Protein AF-A0A3Q7EFG4-F1 (afdb_monomer_lite)

Structure (mmCIF, N/CA/C/O backbone):
data_AF-A0A3Q7EFG4-F1
#
_entry.id   AF-A0A3Q7EFG4-F1
#
loop_
_atom_site.group_PDB
_atom_site.id
_atom_site.type_symbol
_atom_site.label_atom_id
_atom_site.label_alt_id
_atom_site.label_comp_id
_atom_site.label_asym_id
_atom_site.label_entity_id
_atom_site.label_seq_id
_atom_site.pdbx_PDB_ins_code
_atom_site.Cartn_x
_atom_site.Cartn_y
_atom_site.Cartn_z
_atom_site.occupancy
_atom_site.B_iso_or_equiv
_atom_site.auth_seq_id
_atom_site.auth_comp_id
_atom_site.auth_asym_id
_atom_site.auth_atom_id
_atom_site.pdbx_PDB_model_num
ATOM 1 N N . MET A 1 1 ? -5.900 7.868 2.827 1.00 70.06 1 MET A N 1
ATOM 2 C CA . MET A 1 1 ? -5.024 9.046 2.615 1.00 70.06 1 MET A CA 1
ATOM 3 C C . MET A 1 1 ? -3.585 8.570 2.472 1.00 70.06 1 MET A C 1
ATOM 5 O O . MET A 1 1 ? -3.196 7.665 3.206 1.00 70.06 1 MET A O 1
ATOM 9 N N . ILE A 1 2 ? -2.804 9.151 1.558 1.00 71.06 2 ILE A N 1
ATOM 10 C CA . ILE A 1 2 ? -1.351 8.921 1.483 1.00 71.06 2 ILE A CA 1
ATOM 11 C C . ILE A 1 2 ? -0.647 10.033 2.263 1.00 71.06 2 ILE A C 1
ATOM 13 O O . ILE A 1 2 ? -0.964 11.203 2.073 1.00 71.06 2 ILE A O 1
ATOM 17 N N . SER A 1 3 ? 0.293 9.686 3.138 1.00 71.94 3 SER A N 1
ATOM 18 C CA . SER A 1 3 ? 1.162 10.653 3.823 1.00 71.94 3 SER A CA 1
ATOM 19 C C . SER A 1 3 ? 2.562 10.072 3.959 1.00 71.94 3 SER A C 1
ATOM 21 O O . SER A 1 3 ? 2.690 8.928 4.389 1.00 71.94 3 SER A O 1
ATOM 23 N N . HIS A 1 4 ? 3.598 10.830 3.579 1.00 73.69 4 HIS A N 1
ATOM 24 C CA . HIS A 1 4 ? 5.011 10.422 3.663 1.00 73.69 4 HIS A CA 1
ATOM 25 C C . HIS A 1 4 ? 5.247 8.966 3.221 1.00 73.69 4 HIS A C 1
ATOM 27 O O . HIS A 1 4 ? 5.660 8.117 4.018 1.00 73.69 4 HIS A O 1
ATOM 33 N N . PHE A 1 5 ? 4.898 8.651 1.968 1.00 68.88 5 PHE A N 1
ATOM 34 C CA . PHE A 1 5 ? 5.074 7.310 1.388 1.00 68.88 5 PHE A CA 1
ATOM 35 C C . PHE A 1 5 ? 4.427 6.191 2.221 1.00 68.88 5 PHE A C 1
ATOM 37 O O . PHE A 1 5 ? 4.912 5.064 2.278 1.00 68.88 5 PHE A O 1
ATOM 44 N N . SER A 1 6 ? 3.352 6.507 2.940 1.00 72.00 6 SER A N 1
ATOM 45 C CA . SER A 1 6 ? 2.611 5.559 3.761 1.00 72.00 6 SER A CA 1
ATOM 46 C C . SER A 1 6 ? 1.126 5.661 3.468 1.00 72.00 6 SER A C 1
ATOM 48 O O . SER A 1 6 ? 0.561 6.758 3.423 1.00 72.00 6 SER A O 1
ATOM 50 N N . PHE A 1 7 ? 0.480 4.508 3.334 1.00 76.06 7 PHE A N 1
ATOM 51 C CA . PHE A 1 7 ? -0.971 4.443 3.253 1.00 76.06 7 PHE A CA 1
ATOM 52 C C . PHE A 1 7 ? -1.569 4.420 4.645 1.00 76.06 7 PHE A C 1
ATOM 54 O O . PHE A 1 7 ? -1.229 3.566 5.466 1.00 76.06 7 PHE A O 1
ATOM 61 N N . ILE A 1 8 ? -2.469 5.365 4.894 1.00 80.81 8 ILE A N 1
ATOM 62 C CA . ILE A 1 8 ? -3.206 5.471 6.145 1.00 80.81 8 ILE A CA 1
ATOM 63 C C . ILE A 1 8 ? -4.695 5.368 5.831 1.00 80.81 8 ILE A C 1
ATOM 65 O O . ILE A 1 8 ? -5.250 6.183 5.081 1.00 80.81 8 ILE A O 1
ATOM 69 N N . HIS A 1 9 ? -5.341 4.379 6.439 1.00 81.06 9 HIS A N 1
ATOM 70 C CA . HIS A 1 9 ? -6.788 4.288 6.524 1.00 81.06 9 HIS A CA 1
ATOM 71 C C . HIS A 1 9 ? -7.251 4.988 7.798 1.00 81.06 9 HIS A C 1
ATOM 73 O O . HIS A 1 9 ? -6.846 4.623 8.902 1.00 81.06 9 HIS A O 1
ATOM 79 N N . TRP A 1 10 ? -8.071 6.021 7.632 1.00 82.12 10 TRP A N 1
ATOM 80 C CA . TRP A 1 10 ? -8.754 6.685 8.733 1.00 82.12 10 TRP A CA 1
ATOM 81 C C . TRP A 1 10 ? -10.184 6.176 8.790 1.00 82.12 10 TRP A C 1
ATOM 83 O O . TRP A 1 10 ? -10.907 6.261 7.800 1.00 82.12 10 TRP A O 1
ATOM 93 N N . SER A 1 11 ? -10.582 5.674 9.952 1.00 81.56 11 SER A N 1
ATOM 94 C CA . SER A 1 11 ? -11.966 5.315 10.227 1.00 81.56 11 SER A CA 1
ATOM 95 C C . SER A 1 11 ? -12.599 6.424 11.055 1.00 81.56 11 SER A C 1
ATOM 97 O O . SER A 1 11 ? -12.239 6.593 12.217 1.00 81.56 11 SER A O 1
ATOM 99 N N . SER A 1 12 ? -13.553 7.164 10.484 1.00 87.06 12 SER A N 1
ATOM 100 C CA . SER A 1 12 ? -14.327 8.156 11.248 1.00 87.06 12 SER A CA 1
ATOM 101 C C . SER A 1 12 ? -15.244 7.504 12.285 1.00 87.06 12 SER A C 1
ATOM 103 O O . SER A 1 12 ? -15.569 8.134 13.280 1.00 87.06 12 SER A O 1
ATOM 105 N N . LEU A 1 13 ? -15.631 6.240 12.079 1.00 92.12 13 LEU A N 1
ATOM 106 C CA . LEU A 1 13 ? -16.479 5.496 13.012 1.00 92.12 13 LEU A CA 1
ATOM 107 C C . LEU A 1 13 ? -15.742 5.157 14.314 1.00 92.12 13 LEU A C 1
ATOM 109 O O . LEU A 1 13 ? -16.339 5.159 15.382 1.00 92.12 13 LEU A O 1
ATOM 113 N N . THR A 1 14 ? -14.443 4.859 14.221 1.00 91.69 14 THR A N 1
ATOM 114 C CA . THR A 1 14 ? -13.618 4.483 15.380 1.00 91.69 14 THR A CA 1
ATOM 115 C C . THR A 1 14 ? -12.625 5.573 15.784 1.00 91.69 14 THR A C 1
ATOM 117 O O . THR A 1 14 ? -11.958 5.429 16.801 1.00 91.69 14 THR A O 1
ATOM 120 N N . CYS A 1 15 ? -12.491 6.643 14.994 1.00 88.31 15 CYS A N 1
ATOM 121 C CA . CYS A 1 15 ? -11.472 7.691 15.131 1.00 88.31 15 CYS A CA 1
ATOM 122 C C . CYS A 1 15 ? -10.024 7.156 15.161 1.00 88.31 15 CYS A C 1
ATOM 124 O O . CYS A 1 15 ? -9.149 7.724 15.815 1.00 88.31 15 CYS A O 1
ATOM 126 N N . VAL A 1 16 ? -9.755 6.061 14.437 1.00 89.19 16 VAL A N 1
ATOM 127 C CA . VAL A 1 16 ? -8.442 5.388 14.410 1.00 89.19 16 VAL A CA 1
ATOM 128 C C . VAL A 1 16 ? -7.743 5.576 13.061 1.00 89.19 16 VAL A C 1
ATOM 130 O O . VAL A 1 16 ? -8.362 5.466 11.999 1.00 89.19 16 VAL A O 1
ATOM 133 N N . LYS A 1 17 ? -6.420 5.804 13.110 1.00 84.62 17 LYS A N 1
ATOM 134 C CA . LYS A 1 17 ? -5.500 5.745 11.959 1.00 84.62 17 LYS A CA 1
ATOM 135 C C . LYS A 1 17 ? -4.825 4.378 11.912 1.00 84.62 17 LYS A C 1
ATOM 137 O O . LYS A 1 17 ? -4.035 4.063 12.794 1.00 84.62 17 LYS A O 1
ATOM 142 N N . ASN A 1 18 ? -5.061 3.622 10.848 1.00 80.50 18 ASN A N 1
ATOM 143 C CA . ASN A 1 18 ? -4.365 2.369 10.575 1.00 80.50 18 ASN A CA 1
ATOM 144 C C . ASN A 1 18 ? -3.378 2.561 9.426 1.00 80.50 18 ASN A C 1
ATOM 146 O O . ASN A 1 18 ? -3.759 2.991 8.336 1.00 80.50 18 ASN A O 1
ATOM 150 N N . LYS A 1 19 ? -2.103 2.252 9.668 1.00 76.06 19 LYS A N 1
ATOM 151 C CA . LYS A 1 19 ? -1.061 2.280 8.639 1.00 76.06 19 LYS A CA 1
ATOM 152 C C . LYS A 1 19 ? -1.056 0.941 7.908 1.00 76.06 19 LYS A C 1
ATOM 154 O O . LYS A 1 19 ? -0.794 -0.079 8.530 1.00 76.06 19 LYS A O 1
ATOM 159 N N . ILE A 1 20 ? -1.352 0.963 6.612 1.00 73.38 20 ILE A N 1
ATOM 160 C CA . ILE A 1 20 ? -1.549 -0.252 5.813 1.00 73.38 20 ILE A CA 1
ATOM 161 C C . ILE A 1 20 ? -0.247 -0.674 5.132 1.00 73.38 20 ILE A C 1
ATOM 163 O O . ILE A 1 20 ? 0.183 -1.808 5.287 1.00 73.38 20 ILE A O 1
ATOM 167 N N . VAL A 1 21 ? 0.422 0.242 4.426 1.00 72.44 21 VAL A N 1
ATOM 168 C CA . VAL A 1 21 ? 1.635 -0.068 3.649 1.00 72.44 21 VAL A CA 1
ATOM 169 C C . VAL A 1 21 ? 2.654 1.065 3.757 1.00 72.44 21 VAL A C 1
ATOM 171 O O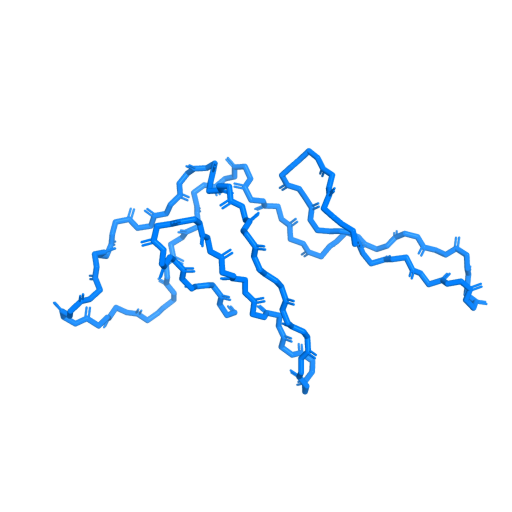 . VAL A 1 21 ? 2.298 2.242 3.885 1.00 72.44 21 VAL A O 1
ATOM 174 N N . LYS A 1 22 ? 3.937 0.691 3.721 1.00 68.31 22 LYS A N 1
ATOM 175 C CA . LYS A 1 22 ? 5.108 1.574 3.658 1.00 68.31 22 LYS A CA 1
ATOM 176 C C . LYS A 1 22 ? 5.731 1.458 2.263 1.00 68.31 22 LYS A C 1
ATOM 178 O O . LYS A 1 22 ? 6.277 0.413 1.946 1.00 68.31 22 LYS A O 1
ATOM 183 N N . LEU A 1 23 ? 5.693 2.531 1.482 1.00 67.94 23 LEU A N 1
ATOM 184 C CA . LEU A 1 23 ? 6.228 2.606 0.115 1.00 67.94 23 LEU A CA 1
ATOM 185 C C . LEU A 1 23 ? 7.665 3.143 0.027 1.00 67.94 23 LEU A C 1
ATOM 187 O O . LEU A 1 23 ? 8.212 3.272 -1.061 1.00 67.94 23 LEU A O 1
ATOM 191 N N . TYR A 1 24 ? 8.282 3.502 1.157 1.00 63.44 24 TYR A N 1
ATOM 192 C CA . TYR A 1 24 ? 9.662 4.006 1.164 1.00 63.44 24 TYR A CA 1
ATOM 193 C C . TYR A 1 24 ? 10.703 2.901 0.944 1.00 63.44 24 TYR A C 1
ATOM 195 O O . TYR A 1 24 ? 11.840 3.179 0.582 1.00 63.44 24 TYR A O 1
ATOM 203 N N . LYS A 1 25 ? 10.346 1.647 1.238 1.00 61.97 25 LYS A N 1
ATOM 204 C CA . LYS A 1 25 ? 11.210 0.492 1.000 1.00 61.97 25 LYS A CA 1
ATOM 205 C C . LYS A 1 25 ? 10.902 -0.071 -0.374 1.00 61.97 25 LYS A C 1
ATOM 207 O O . LYS A 1 25 ? 9.764 0.007 -0.818 1.00 61.97 25 LYS A O 1
ATOM 212 N N . HIS A 1 26 ? 11.924 -0.648 -0.994 1.00 65.25 26 HIS A N 1
ATOM 213 C CA . HIS A 1 26 ? 11.803 -1.347 -2.259 1.00 65.25 26 HIS A CA 1
ATOM 214 C C . HIS A 1 26 ? 10.635 -2.342 -2.214 1.00 65.25 26 HIS A C 1
ATOM 216 O O . HIS A 1 26 ? 10.657 -3.271 -1.402 1.00 65.25 26 HIS A O 1
ATOM 222 N N . VAL A 1 27 ? 9.607 -2.107 -3.029 1.00 64.38 27 VAL A N 1
ATOM 223 C CA . VAL A 1 27 ? 8.484 -3.034 -3.192 1.00 64.38 27 VAL A CA 1
ATOM 224 C C . VAL A 1 27 ? 8.763 -3.843 -4.446 1.00 64.38 27 VAL A C 1
ATOM 226 O O . VAL A 1 27 ? 8.754 -3.303 -5.553 1.00 64.38 27 VAL A O 1
ATOM 229 N N . TH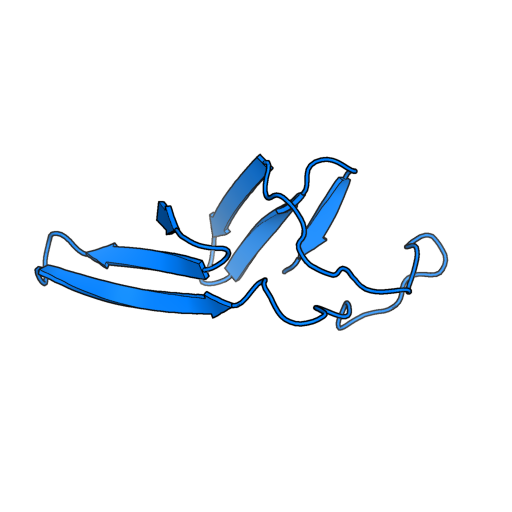R A 1 28 ? 9.049 -5.127 -4.266 1.00 61.97 28 THR A N 1
ATOM 230 C CA . THR A 1 28 ? 9.217 -6.074 -5.369 1.00 61.97 28 THR A CA 1
ATOM 231 C C . THR A 1 28 ? 7.862 -6.722 -5.663 1.00 61.97 28 THR A C 1
ATOM 233 O O . THR A 1 28 ? 7.164 -7.082 -4.709 1.00 61.97 28 THR A O 1
ATOM 236 N N . PRO A 1 29 ? 7.450 -6.845 -6.936 1.00 60.72 29 PRO A N 1
ATOM 237 C CA . PRO A 1 29 ? 6.253 -7.602 -7.286 1.00 60.72 29 PRO A CA 1
ATOM 238 C C . PRO A 1 29 ? 6.368 -9.049 -6.784 1.00 60.72 29 PRO A C 1
ATOM 240 O O . PRO A 1 29 ? 7.443 -9.642 -6.829 1.00 60.72 29 PRO A O 1
ATOM 243 N N . LEU A 1 30 ? 5.262 -9.595 -6.270 1.00 62.88 30 LEU A N 1
ATOM 244 C CA . LEU A 1 30 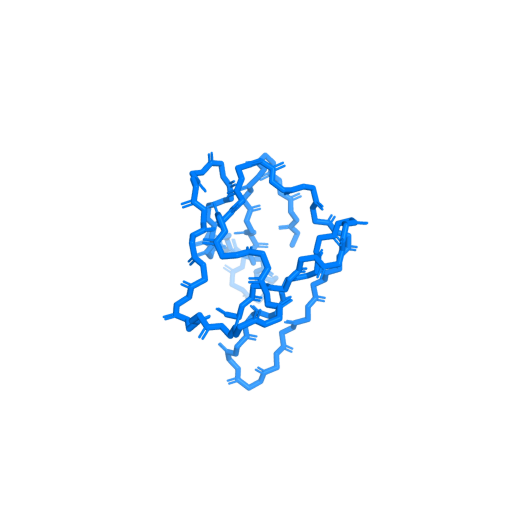? 5.211 -10.970 -5.760 1.00 62.88 30 LEU A CA 1
ATOM 245 C C . LEU A 1 30 ? 5.218 -12.004 -6.897 1.00 62.88 30 LEU A C 1
ATOM 247 O O . LEU A 1 30 ? 5.741 -13.101 -6.724 1.00 62.88 30 LEU A O 1
ATOM 251 N N . GLU A 1 31 ? 4.659 -11.640 -8.051 1.00 58.31 31 GLU A N 1
ATOM 252 C CA . GLU A 1 31 ? 4.643 -12.450 -9.267 1.00 58.31 31 GLU A CA 1
ATOM 253 C C . GLU A 1 31 ? 5.413 -11.727 -10.375 1.00 58.31 31 GLU A C 1
ATOM 255 O O . GLU A 1 31 ? 5.135 -10.569 -10.698 1.00 58.31 31 GLU A O 1
ATOM 260 N N . GLU A 1 32 ? 6.398 -12.410 -10.958 1.00 57.78 32 GLU A N 1
ATOM 261 C CA . GLU A 1 32 ? 7.131 -11.915 -12.119 1.00 57.78 32 GLU A CA 1
ATOM 262 C C . GLU A 1 32 ? 6.410 -12.346 -13.401 1.00 57.78 32 GLU A C 1
ATOM 264 O O . GLU A 1 32 ? 6.235 -13.536 -13.659 1.00 57.78 32 GLU A O 1
ATOM 269 N N . HIS A 1 33 ? 6.004 -11.376 -14.223 1.00 56.53 33 HIS A N 1
ATOM 270 C CA . HIS A 1 33 ? 5.507 -11.627 -15.576 1.00 56.53 33 HIS A CA 1
ATOM 271 C C . HIS A 1 33 ? 6.587 -11.194 -16.579 1.00 56.53 33 HIS A C 1
ATOM 273 O O . HIS A 1 33 ? 7.188 -10.140 -16.374 1.00 56.53 33 HIS A O 1
ATOM 279 N N . PRO A 1 34 ? 6.833 -11.932 -17.678 1.00 58.31 34 PRO A N 1
ATOM 280 C CA . PRO A 1 34 ? 7.908 -11.628 -18.636 1.00 58.31 34 PRO A CA 1
ATOM 281 C C . PRO A 1 34 ? 7.802 -10.244 -19.303 1.00 58.31 34 PRO A C 1
ATOM 283 O O . PRO A 1 34 ? 8.785 -9.741 -19.837 1.00 58.31 34 PRO A O 1
ATOM 286 N N . GLU A 1 35 ? 6.623 -9.623 -19.259 1.00 62.25 35 GLU A N 1
ATOM 287 C CA . GLU A 1 35 ? 6.357 -8.276 -19.787 1.00 62.25 35 GLU A CA 1
ATOM 288 C C . GLU A 1 35 ? 6.467 -7.170 -18.723 1.00 62.25 35 GLU A C 1
A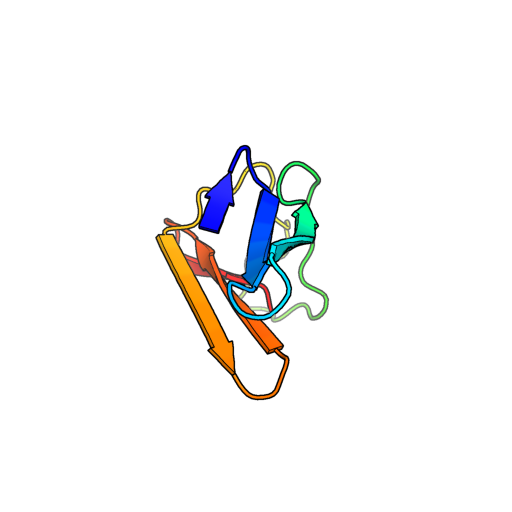TOM 290 O O . GLU A 1 35 ? 6.447 -5.984 -19.049 1.00 62.25 35 GLU A O 1
ATOM 295 N N . ILE A 1 36 ? 6.587 -7.537 -17.445 1.00 57.09 36 ILE A N 1
ATOM 296 C CA . ILE A 1 36 ? 6.729 -6.597 -16.335 1.00 57.09 36 ILE A CA 1
ATOM 297 C C . ILE A 1 36 ? 8.221 -6.365 -16.104 1.00 57.09 36 ILE A C 1
ATOM 299 O O . ILE A 1 36 ? 8.993 -7.306 -15.934 1.00 57.09 36 ILE A O 1
ATOM 303 N N . LEU A 1 37 ? 8.632 -5.094 -16.061 1.00 54.56 37 LEU A N 1
ATOM 304 C CA . LEU A 1 37 ? 9.960 -4.682 -15.604 1.00 54.56 37 LEU A CA 1
ATOM 305 C C . LEU A 1 37 ? 10.140 -5.140 -14.145 1.00 54.56 37 LEU A C 1
ATOM 307 O O . LEU A 1 37 ? 9.774 -4.440 -13.203 1.00 54.56 37 LEU A O 1
ATOM 311 N N . SER A 1 38 ? 10.698 -6.336 -13.968 1.00 55.03 38 SER A N 1
ATOM 312 C CA . SER A 1 38 ? 10.815 -7.108 -12.721 1.00 55.03 38 SER A CA 1
ATOM 313 C C . SER A 1 38 ? 11.737 -6.496 -11.664 1.00 55.03 38 SER A C 1
ATOM 315 O O . SER A 1 38 ? 12.150 -7.161 -10.719 1.00 55.03 38 SER A O 1
ATOM 317 N N . LYS A 1 39 ? 12.079 -5.210 -11.771 1.00 54.81 39 LYS A N 1
ATOM 318 C CA . LYS A 1 39 ? 13.089 -4.616 -10.898 1.00 54.81 39 LYS A CA 1
ATOM 319 C C . LYS A 1 39 ? 12.546 -4.030 -9.605 1.00 54.81 39 LYS A C 1
ATOM 321 O O . LYS A 1 39 ? 13.349 -3.487 -8.865 1.00 54.81 39 LYS A O 1
ATOM 326 N N . GLY A 1 40 ? 11.247 -4.154 -9.319 1.00 55.25 40 GLY A N 1
ATOM 327 C CA . GLY A 1 40 ? 10.609 -3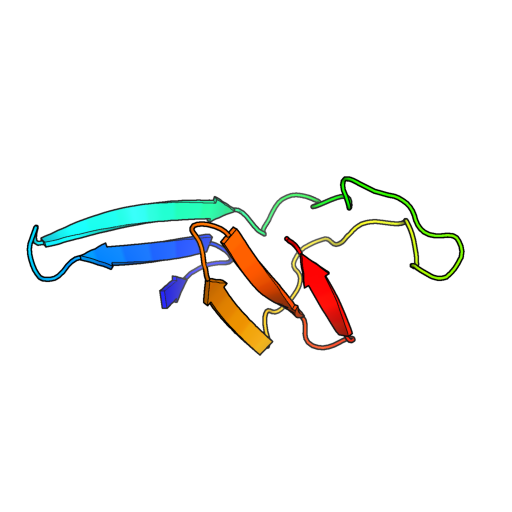.519 -8.164 1.00 55.25 40 GLY A CA 1
ATOM 328 C C . GLY A 1 40 ? 10.740 -1.995 -8.194 1.00 55.25 40 GLY A C 1
ATOM 329 O O . GLY A 1 40 ? 11.380 -1.419 -9.077 1.00 55.25 40 GLY A O 1
ATOM 330 N N . PHE A 1 41 ? 10.139 -1.315 -7.224 1.00 63.09 41 PHE A N 1
ATOM 331 C CA . PHE A 1 41 ? 10.157 0.144 -7.215 1.00 63.09 41 PHE A CA 1
ATOM 332 C C . PHE A 1 41 ? 10.557 0.723 -5.865 1.00 63.09 41 PHE A C 1
ATOM 334 O O . PHE A 1 41 ? 10.224 0.195 -4.803 1.00 63.09 41 PHE A O 1
ATOM 341 N N . THR A 1 42 ? 11.289 1.831 -5.925 1.00 61.72 42 THR A N 1
ATOM 342 C CA . THR A 1 42 ? 11.771 2.586 -4.770 1.00 61.72 42 THR A CA 1
ATOM 343 C C . THR A 1 42 ? 11.157 3.976 -4.850 1.00 61.72 42 THR A C 1
ATOM 345 O O . THR A 1 42 ? 11.258 4.622 -5.887 1.00 61.72 42 THR A O 1
ATOM 348 N N . GLU A 1 43 ? 10.497 4.424 -3.780 1.00 66.00 43 GLU A N 1
ATOM 349 C CA . GLU A 1 43 ? 9.880 5.760 -3.704 1.00 66.00 43 GLU A CA 1
ATOM 350 C C . GLU A 1 43 ? 8.828 6.055 -4.795 1.00 66.00 43 GLU A C 1
ATOM 352 O O . GLU A 1 43 ? 8.633 7.210 -5.184 1.00 66.00 43 GLU A O 1
ATOM 357 N N . THR A 1 44 ? 8.100 5.038 -5.277 1.00 65.81 44 THR A N 1
ATOM 358 C CA . THR A 1 44 ? 7.050 5.242 -6.288 1.00 65.81 44 THR A CA 1
ATOM 359 C C . THR A 1 44 ? 6.044 6.284 -5.832 1.00 65.81 44 THR A C 1
ATOM 361 O O . THR A 1 44 ? 5.365 6.153 -4.806 1.00 65.81 44 THR A O 1
ATOM 364 N N . ARG A 1 45 ? 5.916 7.328 -6.649 1.00 68.56 45 ARG A N 1
ATOM 365 C CA . ARG A 1 45 ? 4.857 8.319 -6.515 1.00 68.56 45 ARG A CA 1
ATOM 366 C C . ARG A 1 45 ? 3.555 7.688 -6.987 1.00 68.56 45 ARG A C 1
ATOM 368 O O . ARG A 1 45 ? 3.390 7.373 -8.160 1.00 68.56 45 ARG A O 1
ATOM 375 N N . VAL A 1 46 ? 2.640 7.511 -6.047 1.00 72.25 46 VAL A N 1
ATOM 376 C CA . VAL A 1 46 ? 1.317 6.932 -6.287 1.00 72.25 46 VAL A CA 1
ATOM 377 C C . VAL A 1 46 ? 0.405 7.970 -6.922 1.00 72.25 46 VAL A C 1
ATOM 379 O O . VAL A 1 46 ? 0.260 9.073 -6.392 1.00 72.25 46 VAL A O 1
ATOM 382 N N . SER A 1 47 ? -0.224 7.596 -8.030 1.00 74.81 47 SER A N 1
ATOM 383 C CA . SER A 1 47 ? -1.229 8.393 -8.730 1.00 74.81 47 SER A CA 1
ATOM 384 C C . SER A 1 47 ? -2.650 7.946 -8.381 1.00 74.81 47 SER A C 1
ATOM 386 O O . SER A 1 47 ? -3.548 8.779 -8.285 1.00 74.81 47 SER A O 1
ATOM 388 N N . THR A 1 48 ? -2.844 6.642 -8.149 1.00 77.75 48 THR A N 1
ATOM 389 C CA . THR A 1 48 ? -4.167 6.009 -8.051 1.00 77.75 48 THR A CA 1
ATOM 390 C C . THR A 1 48 ? -4.202 4.974 -6.929 1.00 77.75 48 THR A C 1
ATOM 392 O O . THR A 1 48 ? -3.227 4.265 -6.695 1.00 77.75 48 THR A O 1
ATOM 395 N N . ILE A 1 49 ? -5.335 4.866 -6.230 1.00 75.50 49 ILE A N 1
ATOM 396 C CA . ILE A 1 49 ? -5.577 3.838 -5.210 1.00 75.50 49 ILE A CA 1
ATOM 397 C C . ILE A 1 49 ? -6.994 3.301 -5.374 1.00 75.50 49 ILE A C 1
ATOM 399 O O . ILE A 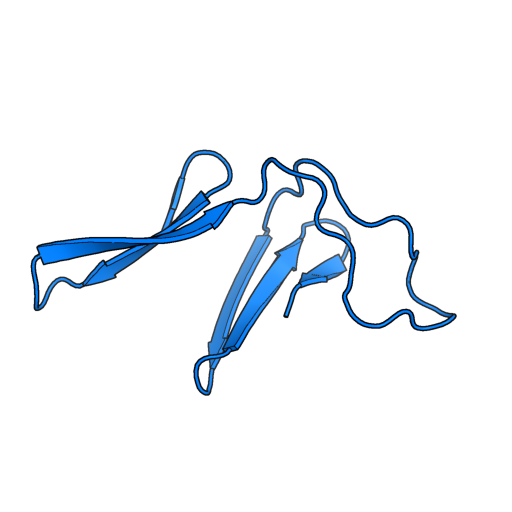1 49 ? -7.937 4.091 -5.446 1.00 75.50 49 ILE A O 1
ATOM 403 N N . VAL A 1 50 ? -7.154 1.982 -5.339 1.00 82.31 50 VAL A N 1
ATOM 404 C CA . VAL A 1 50 ? -8.462 1.323 -5.290 1.00 82.31 50 VAL A CA 1
ATOM 405 C C . VAL A 1 50 ? -8.443 0.252 -4.205 1.00 82.31 50 VAL A C 1
ATOM 407 O O . VAL A 1 50 ? -7.524 -0.554 -4.139 1.00 82.31 50 VAL A O 1
ATOM 410 N N . VAL A 1 51 ? -9.467 0.232 -3.351 1.00 76.75 51 VAL A N 1
ATOM 411 C CA . VAL A 1 51 ? -9.685 -0.858 -2.392 1.00 76.75 51 VAL A CA 1
ATOM 412 C C . VAL A 1 51 ? -10.906 -1.641 -2.835 1.00 76.75 51 VAL A C 1
ATOM 414 O O . VAL A 1 51 ? -11.986 -1.066 -2.975 1.00 76.75 51 VAL A O 1
ATOM 417 N N . LYS A 1 52 ? -10.745 -2.944 -3.047 1.00 78.12 52 LYS A N 1
ATOM 418 C CA . LYS A 1 52 ? -11.834 -3.838 -3.447 1.00 78.12 52 LYS A CA 1
ATOM 419 C C . LYS A 1 52 ? -11.598 -5.213 -2.844 1.00 78.12 52 LYS A C 1
ATOM 421 O O . LYS A 1 52 ? -10.478 -5.696 -2.876 1.00 78.12 52 LYS A O 1
ATOM 426 N N . ASP A 1 53 ? -12.633 -5.825 -2.274 1.00 82.38 53 ASP A N 1
ATOM 427 C CA . ASP A 1 53 ? -12.573 -7.198 -1.747 1.00 82.38 53 ASP A CA 1
ATOM 428 C C . ASP A 1 53 ? -11.408 -7.444 -0.767 1.00 82.38 53 ASP A C 1
ATOM 430 O O . ASP A 1 53 ? -10.811 -8.514 -0.737 1.00 82.38 53 ASP A O 1
ATOM 434 N N . LYS A 1 54 ? -11.099 -6.437 0.067 1.00 76.38 54 LYS A N 1
ATOM 435 C CA . LYS A 1 54 ? -9.964 -6.408 1.018 1.00 76.38 54 LYS A CA 1
ATOM 436 C C . LYS A 1 54 ? -8.572 -6.365 0.367 1.00 76.38 54 LYS A C 1
ATOM 438 O O . LYS A 1 54 ? -7.579 -6.437 1.085 1.00 76.38 54 LYS A O 1
ATOM 443 N N . LEU A 1 55 ? -8.501 -6.186 -0.947 1.00 74.50 55 LEU A N 1
ATOM 444 C CA . LEU A 1 55 ? -7.278 -5.935 -1.703 1.00 74.50 55 LEU A CA 1
ATOM 445 C C . LEU A 1 55 ? -7.052 -4.429 -1.864 1.00 74.50 55 LEU A C 1
ATOM 447 O O . LEU A 1 55 ? -8.014 -3.658 -1.966 1.00 74.50 55 LEU A O 1
ATOM 451 N N . LEU A 1 56 ? -5.784 -4.016 -1.880 1.00 75.94 56 LEU A N 1
ATOM 452 C CA . LEU A 1 56 ? -5.357 -2.632 -2.075 1.00 75.94 56 LEU A CA 1
ATOM 453 C C . LEU A 1 56 ? -4.558 -2.543 -3.374 1.00 75.94 56 LEU A C 1
ATOM 455 O O . LEU A 1 56 ? -3.371 -2.830 -3.402 1.00 75.94 56 LEU A O 1
ATOM 459 N N . PHE A 1 57 ? -5.202 -2.057 -4.424 1.00 77.94 57 PHE A N 1
ATOM 460 C CA . PHE A 1 57 ? -4.550 -1.773 -5.690 1.00 77.94 57 PHE A CA 1
ATOM 461 C C . PHE A 1 57 ? -3.950 -0.371 -5.655 1.00 77.94 57 PHE A C 1
ATOM 463 O O . PHE A 1 57 ? -4.634 0.608 -5.331 1.00 77.94 57 PHE A O 1
ATOM 470 N N . VAL A 1 58 ? -2.678 -0.263 -6.017 1.00 77.12 58 VAL A N 1
ATOM 471 C CA . VAL A 1 58 ? -1.947 1.004 -6.073 1.00 77.12 58 VAL A CA 1
ATOM 472 C C . VAL A 1 58 ? -1.389 1.195 -7.474 1.00 77.12 58 VAL A C 1
ATOM 474 O O . VAL A 1 58 ? -0.597 0.379 -7.932 1.00 77.12 58 VAL A O 1
ATOM 477 N N . GLY A 1 59 ? -1.786 2.289 -8.121 1.00 75.56 59 GLY A N 1
ATOM 478 C CA . GLY A 1 59 ? -1.247 2.742 -9.399 1.00 75.56 59 GLY A CA 1
ATOM 479 C C . GLY A 1 59 ? -0.174 3.811 -9.194 1.00 75.56 59 GLY A C 1
ATOM 480 O O . GLY A 1 59 ? -0.438 4.831 -8.548 1.00 75.56 59 GLY A O 1
ATOM 481 N N . GLY A 1 60 ? 1.024 3.604 -9.729 1.00 74.81 60 GLY A N 1
ATOM 482 C CA . GLY A 1 60 ? 2.075 4.620 -9.795 1.00 74.81 60 GLY A CA 1
ATOM 483 C C . GLY A 1 60 ? 1.904 5.582 -10.980 1.00 74.81 60 GLY A C 1
ATOM 484 O O . GLY A 1 60 ? 0.927 5.511 -11.729 1.00 74.81 60 GLY A O 1
ATOM 485 N N . LEU A 1 61 ? 2.807 6.554 -11.125 1.00 70.94 61 LEU A N 1
ATOM 486 C CA . LEU A 1 61 ? 2.781 7.525 -12.234 1.00 70.94 61 LEU A CA 1
ATOM 487 C C . LEU A 1 61 ? 3.337 6.969 -13.554 1.00 70.94 61 LEU A C 1
ATOM 489 O O . LEU A 1 61 ? 3.080 7.557 -14.601 1.00 70.94 61 LEU A O 1
ATOM 493 N N . GLN A 1 62 ? 4.093 5.874 -13.516 1.00 71.06 62 GLN A N 1
ATOM 494 C CA . GLN A 1 62 ? 4.729 5.252 -14.682 1.00 71.06 62 GLN A CA 1
ATOM 495 C C . GLN A 1 62 ? 4.003 3.967 -15.111 1.00 71.06 62 GLN A C 1
ATOM 497 O O . GLN A 1 62 ? 4.533 3.190 -15.899 1.00 71.06 62 GLN A O 1
ATOM 502 N N . GLY A 1 63 ? 2.788 3.741 -14.600 1.00 66.56 63 GLY A N 1
ATOM 503 C CA . GLY A 1 63 ? 2.010 2.530 -14.865 1.00 66.56 63 GLY A CA 1
ATOM 504 C C . GLY A 1 63 ? 2.332 1.369 -13.922 1.00 66.56 63 GLY A C 1
ATOM 505 O O . GLY A 1 63 ? 1.946 0.239 -14.207 1.00 66.56 63 GLY A O 1
ATOM 506 N N . GLU A 1 64 ? 3.016 1.620 -12.801 1.00 69.06 64 GLU A N 1
ATOM 507 C CA . GLU A 1 64 ? 3.261 0.602 -11.780 1.00 69.06 64 GLU A CA 1
ATOM 508 C C . GLU A 1 64 ? 1.943 0.148 -11.141 1.00 69.06 64 GLU A C 1
ATOM 510 O O . GLU A 1 64 ? 1.115 0.984 -10.780 1.00 69.06 64 GLU A O 1
ATOM 515 N N . LEU A 1 65 ? 1.772 -1.158 -10.945 1.00 63.62 65 LEU A N 1
ATOM 516 C CA . LEU A 1 65 ? 0.649 -1.747 -10.216 1.00 63.62 65 LEU A CA 1
ATOM 517 C C . LEU A 1 65 ? 1.192 -2.554 -9.032 1.00 63.62 65 LEU A C 1
ATOM 519 O O . LEU A 1 65 ? 2.038 -3.426 -9.214 1.00 63.62 65 LEU A O 1
ATOM 523 N N . ILE A 1 66 ? 0.710 -2.260 -7.824 1.00 65.50 66 ILE A N 1
ATOM 524 C CA . ILE A 1 66 ? 0.968 -3.050 -6.609 1.00 65.50 66 ILE A CA 1
ATOM 525 C C . ILE A 1 66 ? -0.384 -3.588 -6.131 1.00 65.50 66 ILE A C 1
ATOM 527 O O . ILE A 1 66 ? -1.339 -2.810 -6.046 1.00 65.50 66 ILE A O 1
ATOM 531 N N . ILE A 1 67 ? -0.459 -4.895 -5.864 1.00 60.91 67 ILE A N 1
ATOM 532 C CA . ILE A 1 67 ? -1.648 -5.619 -5.377 1.00 60.91 67 ILE A CA 1
ATOM 533 C C . ILE A 1 67 ? -1.416 -6.054 -3.929 1.00 60.91 67 ILE A C 1
ATOM 535 O O . ILE A 1 67 ? -0.280 -6.495 -3.639 1.00 60.91 67 ILE A O 1
#

Radius of gyration: 13.02 Å; chains: 1; bounding box: 30×23×35 Å

Foldseek 3Di:
DDDPQWDWDADPVVRDTDTDDHQQDFDAAPDDDPPDPRPTDHPFAWDDWDADPNDIWTAGPVRDTDD

Organism: Solanum lycopersicum (NCBI:txid4081)

Secondary structure (DSSP, 8-state):
-EETTEEEEEETTTTEEEEEEE-SS-B--SS--TTS-TT-BSS--EEEEEEETTEEEEEETTS-EE-

pLDDT: mean 70.99, std 9.52, range [54.56, 92.12]

Sequence (67 aa):
MISHFSFIHWSSLTCVKNKIVKLYKHVTPLEEHPEILSKGFTETRVSTIVVKDKLLFVGGLQGELII